Protein AF-A0A8J7UCB7-F1 (afdb_monomer_lite)

Radius of gyration: 16.89 Å; chains: 1; bounding box: 46×32×47 Å

pLDDT: mean 84.68, std 10.53, range [40.62, 96.62]

Sequence (143 aa):
DWAARFRFWKDLEASHKSMWTQEEIDNNRPSFETEVWEHELDDRVPDDPDGTPMSYEELLRHYSLIMRHDPKMLLHISDEVARHGKVLYRSSDLCDHIELFINHSTDYIIINLNRTTFRRAFIRYMLRSASNYRSTWLGRNCR

Foldseek 3Di:
DVVVVVVVLVVVVVVPDALDDPVCVVVVHDPLVVDDDPVQVPFDQDADPVRHGDDQLRLLVVLLVVCLPDQVLLVVLQVLLCNQLVDGDDSVRLNVLSVVLSVVCVVVPQPPDTNSSSSVSSSVVSSVVSVVVVVVVCVVVVD

Secondary structure (DSSP, 8-state):
-HHHHHHHHHHHHHTT--SS-HHHHHTT--GGGT---GGGTT-PPPBPTTSPBPPHHHHHHHHHHHHHT-HHHHHHHHHHHHHHH-----HHHHHHHHHHHHHHHHHS--TT--HHHHHHHHHHHHHHHHHHHHHHHHHHHT-

Structure (mmCIF, N/CA/C/O backbone):
data_AF-A0A8J7UCB7-F1
#
_entry.id   AF-A0A8J7UCB7-F1
#
loop_
_atom_site.group_PDB
_atom_site.id
_atom_site.type_symbol
_atom_site.label_atom_id
_atom_site.label_alt_id
_atom_site.label_comp_id
_atom_site.label_asym_id
_atom_site.label_entity_id
_atom_site.label_seq_id
_atom_site.pdbx_PDB_ins_code
_atom_site.Cartn_x
_atom_site.Cartn_y
_atom_site.Cartn_z
_atom_site.occupancy
_atom_site.B_iso_or_equiv
_atom_site.auth_seq_id
_atom_site.auth_comp_id
_atom_site.auth_asym_id
_atom_site.auth_atom_id
_atom_site.pdbx_PDB_model_num
ATOM 1 N N . ASP A 1 1 ? -7.240 -15.187 8.929 1.00 71.56 1 ASP A N 1
ATOM 2 C CA . ASP A 1 1 ? -8.445 -15.037 9.764 1.00 71.56 1 ASP A CA 1
ATOM 3 C C . ASP A 1 1 ? -8.927 -13.584 9.716 1.00 71.56 1 ASP A C 1
ATOM 5 O O . ASP A 1 1 ? -8.377 -12.722 10.391 1.00 71.56 1 ASP A O 1
ATOM 9 N N . TRP A 1 2 ? -9.883 -13.280 8.832 1.00 83.44 2 TRP A N 1
ATOM 10 C CA . TRP A 1 2 ? -10.462 -11.932 8.708 1.00 83.44 2 TRP A CA 1
ATOM 11 C C . TRP A 1 2 ? -11.356 -11.576 9.901 1.00 83.44 2 TRP A C 1
ATOM 13 O O . TRP A 1 2 ? -11.388 -10.424 10.325 1.00 83.44 2 TRP A O 1
ATOM 23 N N . ALA A 1 3 ? -12.061 -12.562 10.459 1.00 87.12 3 ALA A N 1
ATOM 24 C CA . ALA A 1 3 ? -13.005 -12.350 11.548 1.00 87.12 3 ALA A CA 1
ATOM 25 C C . ALA A 1 3 ? -12.289 -11.907 12.830 1.00 87.12 3 ALA A C 1
ATOM 27 O O . ALA A 1 3 ? -12.720 -10.943 13.463 1.00 87.12 3 ALA A O 1
ATOM 28 N N . ALA A 1 4 ? -11.162 -12.539 13.173 1.00 86.06 4 ALA A N 1
ATOM 29 C CA . ALA A 1 4 ? -10.355 -12.110 14.314 1.00 86.06 4 ALA A CA 1
ATOM 30 C C . ALA A 1 4 ? -9.777 -10.701 14.127 1.00 86.06 4 ALA A C 1
ATOM 32 O O . ALA A 1 4 ? -9.848 -9.893 15.051 1.00 86.06 4 ALA A O 1
ATOM 33 N N . ARG A 1 5 ? -9.267 -10.369 12.931 1.00 85.56 5 ARG A N 1
ATOM 34 C CA . ARG A 1 5 ? -8.747 -9.019 12.629 1.00 85.56 5 ARG A CA 1
ATOM 35 C C . ARG A 1 5 ? -9.833 -7.956 12.739 1.00 85.56 5 ARG A C 1
ATOM 37 O O . ARG A 1 5 ? -9.625 -6.916 13.359 1.00 85.56 5 ARG A O 1
ATOM 44 N N . PHE A 1 6 ? -11.009 -8.242 12.185 1.00 88.00 6 PHE A N 1
ATOM 45 C CA . PHE A 1 6 ? -12.159 -7.356 12.285 1.00 88.00 6 PHE A CA 1
ATOM 46 C C . PHE A 1 6 ? -12.570 -7.136 13.745 1.00 88.00 6 PHE A C 1
ATOM 48 O O . PHE A 1 6 ? -12.767 -5.997 14.161 1.00 88.00 6 PHE A O 1
ATOM 55 N N . ARG A 1 7 ? -12.636 -8.209 14.542 1.00 89.56 7 ARG A N 1
ATOM 56 C CA . ARG A 1 7 ? -12.957 -8.121 15.970 1.00 89.56 7 ARG A CA 1
ATOM 57 C C . ARG A 1 7 ? -11.927 -7.300 16.744 1.00 89.56 7 ARG A C 1
ATOM 59 O O . ARG A 1 7 ? -12.319 -6.371 17.439 1.00 89.56 7 ARG A O 1
ATOM 66 N N . PHE A 1 8 ? -10.636 -7.582 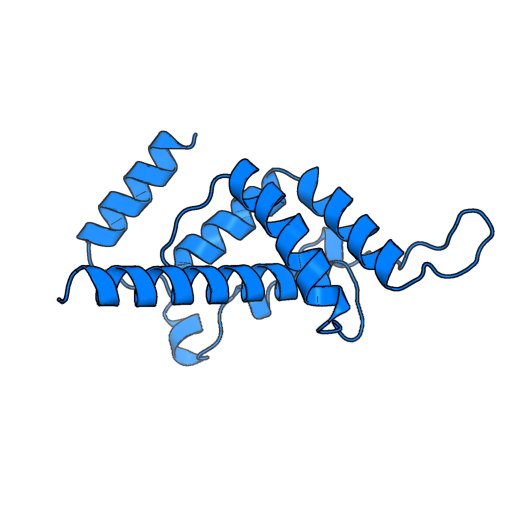16.568 1.00 87.38 8 PHE A N 1
ATOM 67 C CA . PHE A 1 8 ? -9.554 -6.807 17.182 1.00 87.38 8 PHE A CA 1
ATOM 68 C C . PHE A 1 8 ? -9.694 -5.310 16.887 1.00 87.38 8 PHE A C 1
ATOM 70 O O . PHE A 1 8 ? -9.605 -4.483 17.790 1.00 87.38 8 PHE A O 1
ATOM 77 N N . TRP A 1 9 ? -9.962 -4.955 15.630 1.00 85.88 9 TRP A N 1
ATOM 78 C CA . TRP A 1 9 ? -10.131 -3.561 15.235 1.00 85.88 9 TRP A CA 1
ATOM 79 C C . TRP A 1 9 ? -11.368 -2.912 15.868 1.00 85.88 9 TRP A C 1
ATOM 81 O O . TRP A 1 9 ? -11.287 -1.771 16.316 1.00 85.88 9 TRP A O 1
ATOM 91 N N . LYS A 1 10 ? -12.495 -3.633 15.961 1.00 87.06 10 LYS A N 1
ATOM 92 C CA . LYS A 1 10 ? -13.700 -3.151 16.657 1.00 87.06 10 LYS A CA 1
ATOM 93 C C . LYS A 1 10 ? -13.447 -2.908 18.144 1.00 87.06 10 LYS A C 1
ATOM 95 O O . LYS A 1 10 ? -13.877 -1.880 18.663 1.00 87.06 10 LYS A O 1
ATOM 100 N N . ASP A 1 11 ? -12.728 -3.812 18.803 1.00 89.38 11 ASP A N 1
ATOM 101 C CA . ASP A 1 11 ? -12.366 -3.671 20.216 1.00 89.38 11 ASP A CA 1
ATOM 102 C C . ASP A 1 11 ? -11.414 -2.478 20.420 1.00 89.38 11 ASP A C 1
ATOM 104 O O . ASP A 1 11 ? -11.561 -1.690 21.357 1.00 89.38 11 ASP A O 1
ATOM 108 N N . LEU A 1 12 ? -10.465 -2.290 19.502 1.00 83.62 12 LEU A N 1
ATOM 109 C CA . LEU A 1 12 ? -9.532 -1.168 19.517 1.00 83.62 12 LEU A CA 1
ATOM 110 C C . LEU A 1 12 ? -10.228 0.179 19.289 1.00 83.62 12 LEU A C 1
ATOM 112 O O . LEU A 1 12 ? -9.948 1.131 20.017 1.00 83.62 12 LEU A O 1
ATOM 116 N N . GLU A 1 13 ? -11.144 0.259 18.322 1.00 82.06 13 GLU A N 1
ATOM 117 C CA . GLU A 1 13 ? -11.980 1.438 18.076 1.00 82.06 13 GLU A CA 1
ATOM 118 C C . GLU A 1 13 ? -12.770 1.818 19.336 1.00 82.06 13 GLU A C 1
ATOM 120 O O . GLU A 1 13 ? -12.730 2.973 19.759 1.00 82.06 13 GLU A O 1
ATOM 125 N N . ALA A 1 14 ? -13.398 0.834 19.988 1.00 85.44 14 ALA A N 1
ATOM 126 C CA . ALA A 1 14 ? -14.137 1.033 21.233 1.00 85.44 14 ALA A CA 1
ATOM 127 C C . ALA A 1 14 ? -13.248 1.480 22.409 1.00 85.44 14 ALA A C 1
ATOM 129 O O . ALA A 1 14 ? -13.718 2.150 23.324 1.00 85.44 14 ALA A O 1
ATOM 130 N N . SER A 1 15 ? -11.957 1.133 22.399 1.00 86.06 15 SER A N 1
ATOM 131 C CA . SER A 1 15 ? -11.024 1.506 23.469 1.00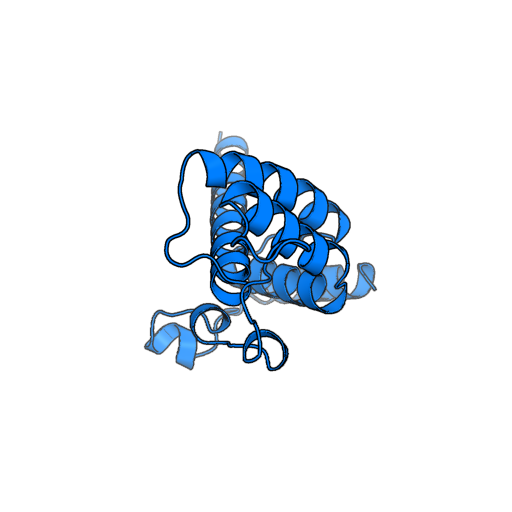 86.06 15 SER A CA 1
ATOM 132 C C . SER A 1 15 ? -10.576 2.973 23.443 1.00 86.06 15 SER A C 1
ATOM 134 O O . SER A 1 15 ? -9.962 3.426 24.409 1.00 86.06 15 SER A O 1
ATOM 136 N N . HIS A 1 16 ? -10.817 3.704 22.346 1.00 79.75 16 HIS A N 1
ATOM 137 C CA . HIS A 1 16 ? -10.332 5.075 22.117 1.00 79.75 16 HIS A CA 1
ATOM 138 C C . HIS A 1 16 ? -8.806 5.269 22.245 1.00 79.75 16 HIS A C 1
ATOM 140 O O . HIS A 1 16 ? -8.324 6.398 22.353 1.00 79.75 16 HIS A O 1
ATOM 146 N N . LYS A 1 17 ? -8.014 4.190 22.210 1.00 80.81 17 LYS A N 1
ATOM 147 C CA . LYS A 1 17 ? -6.551 4.269 22.286 1.00 80.81 17 LYS A CA 1
ATOM 148 C C . LYS A 1 17 ? -5.937 4.715 20.957 1.00 80.81 17 LYS A C 1
ATOM 150 O O . LYS A 1 17 ? -6.416 4.373 19.870 1.00 80.81 17 LYS A O 1
ATOM 155 N N . SER A 1 18 ? -4.828 5.453 21.047 1.00 80.31 18 SER A N 1
ATOM 156 C CA . SER A 1 18 ? -3.990 5.733 19.878 1.00 80.31 18 SER A CA 1
ATOM 157 C C . SER A 1 18 ? -3.435 4.428 19.302 1.00 80.31 18 SER A C 1
ATOM 159 O O . SER A 1 18 ? -3.143 3.487 20.035 1.00 80.31 18 SER A O 1
ATOM 161 N N . MET A 1 19 ? -3.298 4.385 17.975 1.00 83.88 19 MET A N 1
ATOM 162 C CA . MET A 1 19 ? -2.605 3.294 17.274 1.00 83.88 19 MET A CA 1
ATOM 163 C C . MET A 1 19 ? -1.156 3.632 16.936 1.00 83.88 19 MET A C 1
ATOM 165 O O . MET A 1 19 ? -0.448 2.790 16.390 1.00 83.88 19 MET A O 1
ATOM 169 N N . TRP A 1 20 ? -0.746 4.869 17.202 1.00 84.62 20 TRP A N 1
ATOM 170 C CA . TRP A 1 20 ? 0.638 5.278 17.049 1.00 84.62 20 TRP A CA 1
ATOM 171 C C . TRP A 1 20 ? 1.359 4.964 18.346 1.00 84.62 20 TRP A C 1
ATOM 173 O O . TRP A 1 20 ? 0.815 5.199 19.433 1.00 84.62 20 TRP A O 1
ATOM 183 N N . THR A 1 21 ? 2.564 4.425 18.228 1.00 86.50 21 THR A N 1
ATOM 184 C CA . THR A 1 21 ? 3.454 4.310 19.379 1.00 86.50 21 THR A CA 1
ATOM 185 C C . THR A 1 21 ? 3.864 5.709 19.841 1.00 86.50 21 THR A C 1
ATOM 187 O O . THR A 1 21 ? 3.751 6.684 19.094 1.00 86.50 21 THR A O 1
ATOM 190 N N . GLN A 1 22 ? 4.350 5.824 21.079 1.00 87.19 22 GLN A N 1
ATOM 191 C CA . GLN A 1 22 ? 4.843 7.109 21.574 1.00 87.19 22 GLN A CA 1
ATOM 192 C C . GLN A 1 22 ? 5.989 7.641 20.699 1.00 87.19 22 GLN A C 1
ATOM 194 O O . GLN A 1 22 ? 6.005 8.815 20.361 1.00 87.19 22 GLN A O 1
ATOM 199 N N . GLU A 1 23 ? 6.874 6.759 20.234 1.00 89.75 23 GLU A N 1
ATOM 200 C CA . GLU A 1 23 ? 7.979 7.109 19.338 1.00 89.75 23 GLU A CA 1
ATOM 201 C C . GLU A 1 23 ? 7.505 7.678 17.988 1.00 89.75 23 GLU A C 1
ATOM 203 O O . GLU A 1 23 ? 8.081 8.641 17.483 1.00 89.75 23 GLU A O 1
ATOM 208 N N . GLU A 1 24 ? 6.445 7.124 17.393 1.00 89.50 24 GLU A N 1
ATOM 209 C CA . GLU A 1 24 ? 5.880 7.645 16.139 1.00 89.50 24 GLU A CA 1
ATOM 210 C C . GLU A 1 24 ? 5.214 9.011 16.325 1.00 89.50 24 GLU A C 1
ATOM 212 O O . GLU A 1 24 ? 5.260 9.848 15.419 1.00 89.50 24 GLU A O 1
ATOM 217 N N . ILE A 1 25 ? 4.603 9.237 17.494 1.00 87.75 25 ILE A N 1
ATOM 218 C CA . ILE A 1 25 ? 4.033 10.533 17.881 1.00 87.75 25 ILE A CA 1
ATOM 219 C C . ILE A 1 25 ? 5.153 11.560 18.039 1.00 87.75 25 ILE A C 1
ATOM 221 O O . ILE A 1 25 ? 5.084 12.626 17.428 1.00 87.75 25 ILE A O 1
ATOM 225 N N . ASP A 1 26 ? 6.192 11.225 18.803 1.00 92.12 26 ASP A N 1
ATOM 226 C CA . ASP A 1 26 ? 7.300 12.131 19.112 1.00 92.12 26 ASP A CA 1
ATOM 227 C C . ASP A 1 26 ? 8.064 12.542 17.844 1.00 92.12 26 ASP A C 1
ATOM 229 O O . ASP A 1 26 ? 8.447 13.701 17.688 1.00 92.12 26 ASP A O 1
ATOM 233 N N . ASN A 1 27 ? 8.228 11.614 16.897 1.00 88.31 27 ASN A N 1
ATOM 234 C CA . ASN A 1 27 ? 8.900 11.872 15.623 1.00 88.31 27 ASN A CA 1
ATOM 235 C C . ASN A 1 27 ? 7.966 12.398 14.520 1.00 88.31 27 ASN A C 1
ATOM 237 O O . ASN A 1 27 ? 8.436 12.700 13.420 1.00 88.31 27 ASN A O 1
ATOM 241 N N . ASN A 1 28 ? 6.655 12.473 14.780 1.00 87.88 28 ASN A N 1
ATOM 242 C CA . ASN A 1 28 ? 5.613 12.760 13.789 1.00 87.88 28 ASN A CA 1
ATOM 243 C C . ASN A 1 28 ? 5.803 11.961 12.483 1.00 87.88 28 ASN A C 1
ATOM 245 O O . ASN A 1 28 ? 5.653 12.484 11.373 1.00 87.88 28 ASN A O 1
ATOM 249 N N . ARG A 1 29 ? 6.210 10.695 12.618 1.00 86.50 29 ARG A N 1
ATOM 250 C CA . ARG A 1 29 ? 6.605 9.854 11.490 1.00 86.50 29 ARG A CA 1
ATOM 251 C C . ARG A 1 29 ? 6.190 8.401 11.718 1.00 86.50 29 ARG A C 1
ATOM 253 O O . ARG A 1 29 ? 6.702 7.765 12.636 1.00 86.50 29 ARG A O 1
ATOM 260 N N . PRO A 1 30 ? 5.302 7.863 10.868 1.00 86.00 30 PRO A N 1
ATOM 261 C CA . PRO A 1 30 ? 4.950 6.450 10.867 1.00 86.00 30 PRO A CA 1
ATOM 262 C C . PRO A 1 30 ? 6.142 5.508 10.685 1.00 86.00 30 PRO A C 1
ATOM 264 O O . PRO A 1 30 ? 7.004 5.755 9.837 1.00 86.00 30 PRO A O 1
ATOM 267 N N . SER A 1 31 ? 6.133 4.376 11.387 1.00 83.69 31 SER A N 1
ATOM 268 C CA . SER A 1 31 ? 7.167 3.341 11.276 1.00 83.69 31 SER A CA 1
ATOM 269 C C . SER A 1 31 ? 7.307 2.772 9.859 1.00 83.69 31 SER A C 1
ATOM 271 O O . SER A 1 31 ? 8.427 2.528 9.418 1.00 83.69 31 SER A O 1
ATOM 273 N N . PHE A 1 32 ? 6.222 2.638 9.081 1.00 86.25 32 PHE A N 1
ATOM 274 C CA . PHE A 1 32 ? 6.319 2.115 7.708 1.00 86.25 32 PHE A CA 1
ATOM 275 C C . PHE A 1 32 ? 7.223 2.967 6.798 1.00 86.25 32 PHE A C 1
ATOM 277 O O . PHE A 1 32 ? 7.740 2.474 5.790 1.00 86.25 32 PHE A O 1
ATOM 284 N N . GLU A 1 33 ? 7.405 4.256 7.116 1.00 85.06 33 GLU A N 1
ATOM 285 C CA . GLU A 1 33 ? 8.267 5.150 6.342 1.00 85.06 33 GLU A CA 1
ATOM 286 C C . GLU A 1 33 ? 9.757 4.938 6.606 1.00 85.06 33 GLU A C 1
ATOM 288 O O . GLU A 1 33 ? 10.586 5.381 5.804 1.00 85.06 33 GLU A O 1
ATOM 293 N N . THR A 1 34 ? 10.105 4.314 7.728 1.00 81.50 34 THR A N 1
ATOM 294 C CA . THR A 1 34 ? 11.484 3.997 8.108 1.00 81.50 34 THR A CA 1
ATOM 295 C C . THR A 1 34 ? 11.789 2.515 7.928 1.00 81.50 34 THR A C 1
ATOM 297 O O . THR A 1 34 ? 12.933 2.166 7.656 1.00 81.50 34 THR A O 1
ATOM 300 N N . GLU A 1 35 ? 10.770 1.658 7.972 1.00 82.81 35 GLU A N 1
ATOM 301 C CA . GLU A 1 35 ? 10.888 0.215 7.802 1.00 82.81 35 GLU A CA 1
ATOM 302 C C . GLU A 1 35 ? 11.377 -0.158 6.389 1.00 82.81 35 GLU A C 1
ATOM 304 O O . GLU A 1 35 ? 10.828 0.302 5.374 1.00 82.81 35 GLU A O 1
ATOM 309 N N . VAL A 1 36 ? 12.415 -0.993 6.332 1.00 78.50 36 VAL A N 1
ATOM 310 C CA . VAL A 1 36 ? 12.942 -1.647 5.125 1.00 78.50 36 VAL A CA 1
ATOM 311 C C . VAL A 1 36 ? 12.929 -3.144 5.400 1.00 78.50 36 VAL A C 1
ATOM 313 O O . VAL A 1 36 ? 13.469 -3.577 6.417 1.00 78.50 36 VAL A O 1
ATOM 316 N N . TRP A 1 37 ? 12.277 -3.929 4.545 1.00 80.75 37 TRP A N 1
ATOM 317 C CA . TRP A 1 37 ? 12.167 -5.372 4.766 1.00 80.75 37 TRP A CA 1
ATOM 318 C C . TRP A 1 37 ? 13.382 -6.105 4.201 1.00 80.75 37 TRP A C 1
ATOM 320 O O . TRP A 1 37 ? 13.955 -5.675 3.206 1.00 80.75 37 TRP A O 1
ATOM 330 N N . GLU A 1 38 ? 13.771 -7.230 4.810 1.00 72.62 38 GLU A N 1
ATOM 331 C CA . GLU A 1 38 ? 15.000 -7.957 4.441 1.00 72.62 38 GLU A CA 1
ATOM 332 C C . GLU A 1 38 ? 15.074 -8.282 2.941 1.00 72.62 38 GLU A C 1
ATOM 334 O O . GLU A 1 38 ? 16.104 -8.087 2.309 1.00 72.62 38 GLU A O 1
ATOM 339 N N . HIS A 1 39 ? 13.957 -8.686 2.335 1.00 70.62 39 HIS A N 1
ATOM 340 C CA . HIS A 1 39 ? 13.885 -9.003 0.906 1.00 70.62 39 HIS A CA 1
ATOM 341 C C . HIS A 1 39 ? 13.850 -7.773 -0.021 1.00 70.62 39 HIS A C 1
ATOM 343 O O . HIS A 1 39 ? 13.816 -7.930 -1.240 1.00 70.62 39 HIS A O 1
ATOM 349 N N . GLU A 1 40 ? 13.772 -6.560 0.531 1.00 73.31 40 GLU A N 1
ATOM 350 C CA . GLU A 1 40 ? 13.886 -5.301 -0.213 1.00 73.31 40 GLU A CA 1
ATOM 351 C C . GLU A 1 40 ? 15.338 -4.797 -0.267 1.00 73.31 40 GLU A C 1
ATOM 353 O O . GLU A 1 40 ? 15.645 -3.927 -1.079 1.00 73.31 40 GLU A O 1
ATOM 358 N N . LEU A 1 41 ? 16.233 -5.334 0.575 1.00 65.62 41 LEU A N 1
ATOM 359 C CA . LEU A 1 41 ? 17.646 -4.937 0.631 1.00 65.62 41 LEU A CA 1
ATOM 360 C C . LEU A 1 41 ? 18.452 -5.443 -0.573 1.00 65.62 41 LEU A C 1
ATOM 362 O O . LEU A 1 41 ? 19.399 -4.783 -0.991 1.00 65.62 41 LEU A O 1
ATOM 366 N N . ASP A 1 42 ? 18.037 -6.571 -1.150 1.00 67.06 42 ASP A N 1
ATOM 367 C CA . ASP A 1 42 ? 18.677 -7.204 -2.309 1.00 67.06 42 ASP A CA 1
ATOM 368 C C . ASP A 1 42 ? 17.949 -6.903 -3.634 1.00 67.06 42 ASP A C 1
ATOM 370 O O . ASP A 1 42 ? 18.150 -7.600 -4.632 1.00 67.06 42 ASP A O 1
ATOM 374 N N . ASP A 1 43 ? 17.091 -5.876 -3.661 1.00 69.69 43 ASP A N 1
ATOM 375 C CA . ASP A 1 43 ? 16.292 -5.515 -4.835 1.00 69.69 43 ASP A CA 1
ATOM 376 C C . ASP A 1 43 ? 17.174 -4.930 -5.951 1.00 69.69 43 ASP A C 1
ATOM 378 O O . ASP A 1 43 ? 17.378 -3.719 -6.067 1.00 69.69 43 ASP A O 1
ATOM 382 N N . ARG A 1 44 ? 17.736 -5.813 -6.779 1.00 69.00 44 ARG A N 1
ATOM 383 C CA . ARG A 1 44 ? 18.330 -5.432 -8.060 1.00 69.00 44 ARG A CA 1
ATOM 384 C C . ARG A 1 44 ? 17.202 -5.123 -9.032 1.00 69.00 44 ARG A C 1
ATOM 386 O O . ARG A 1 44 ? 16.334 -5.968 -9.237 1.00 69.00 44 ARG A O 1
ATOM 393 N N . VAL A 1 45 ? 17.251 -3.935 -9.637 1.00 69.75 45 VAL A N 1
ATOM 394 C CA . VAL A 1 45 ? 16.372 -3.570 -10.756 1.00 69.75 45 VAL A CA 1
ATOM 395 C C . VAL A 1 45 ? 16.504 -4.677 -11.802 1.00 69.75 45 VAL A C 1
ATOM 397 O O . VAL A 1 45 ? 17.625 -4.914 -12.257 1.00 69.75 45 VAL A O 1
ATOM 400 N N . PRO A 1 46 ? 15.432 -5.418 -12.116 1.00 67.94 46 PRO A N 1
ATOM 401 C CA . PRO A 1 46 ? 15.559 -6.507 -13.060 1.00 67.94 46 PRO A CA 1
ATOM 402 C C . PRO A 1 46 ? 15.726 -5.919 -14.467 1.00 67.94 46 PRO A C 1
ATOM 404 O O . PRO A 1 46 ? 14.994 -5.007 -14.853 1.00 67.94 46 PRO A O 1
ATOM 407 N N . ASP A 1 47 ? 16.708 -6.424 -15.209 1.00 73.75 47 ASP A N 1
ATOM 408 C CA . ASP A 1 47 ? 16.830 -6.162 -16.642 1.00 73.75 47 ASP A CA 1
ATOM 409 C C . ASP A 1 47 ? 15.870 -7.085 -17.407 1.00 73.75 47 ASP A C 1
ATOM 411 O O . ASP A 1 47 ? 15.518 -8.176 -16.935 1.00 73.75 47 ASP A O 1
ATOM 415 N N . ASP A 1 48 ? 15.462 -6.661 -18.598 1.00 71.50 48 ASP A N 1
ATOM 416 C CA . ASP A 1 48 ? 14.790 -7.528 -19.556 1.00 71.50 48 ASP A CA 1
ATOM 417 C C . ASP A 1 48 ? 15.690 -8.710 -19.960 1.00 71.50 48 ASP A C 1
ATOM 419 O O . ASP A 1 48 ? 16.917 -8.657 -19.812 1.00 71.50 48 ASP A O 1
ATOM 423 N N . PRO A 1 49 ? 15.116 -9.809 -20.490 1.00 73.06 49 PRO A N 1
ATOM 424 C CA . PRO A 1 49 ? 15.885 -10.988 -20.894 1.00 73.06 49 PRO A CA 1
ATOM 425 C C . PRO A 1 49 ? 17.011 -10.713 -21.907 1.00 73.06 49 PRO A C 1
ATOM 427 O O . PRO A 1 49 ? 17.921 -11.531 -22.042 1.00 73.06 49 PRO A O 1
ATOM 430 N N . ASP A 1 50 ? 16.945 -9.597 -22.632 1.00 79.25 50 ASP A N 1
ATOM 431 C CA . ASP A 1 50 ? 17.944 -9.128 -23.598 1.00 79.25 50 ASP A CA 1
ATOM 432 C C . ASP A 1 50 ? 18.981 -8.151 -23.001 1.00 79.25 50 ASP A C 1
ATOM 434 O O . ASP A 1 50 ? 19.900 -7.723 -23.703 1.00 79.25 50 ASP A O 1
ATOM 438 N N . GLY A 1 51 ? 18.886 -7.853 -21.702 1.00 77.19 51 GLY A N 1
ATOM 439 C CA . GLY A 1 51 ? 19.822 -7.013 -20.958 1.00 77.19 51 GLY A CA 1
ATOM 440 C C . GLY A 1 51 ? 19.525 -5.515 -21.018 1.00 77.19 51 GLY A C 1
ATOM 441 O O . GLY A 1 51 ? 20.374 -4.729 -20.589 1.00 77.19 51 GLY A O 1
ATOM 442 N N . THR A 1 52 ? 18.371 -5.091 -21.547 1.00 83.94 52 THR A N 1
ATOM 443 C CA . THR A 1 52 ? 17.951 -3.687 -21.439 1.00 83.94 52 THR A CA 1
ATOM 444 C C . THR A 1 52 ? 17.249 -3.404 -20.109 1.00 83.94 52 THR A C 1
ATOM 446 O O . THR A 1 52 ? 16.531 -4.267 -19.613 1.00 83.94 52 THR A O 1
ATOM 449 N N . PRO A 1 53 ? 17.397 -2.202 -19.521 1.00 83.56 53 PRO A N 1
ATOM 450 C CA . PRO A 1 53 ? 16.627 -1.838 -18.337 1.00 83.56 53 PRO A CA 1
ATOM 451 C C . PRO A 1 53 ? 15.132 -1.746 -18.660 1.00 83.56 53 PRO A C 1
ATOM 453 O O . PRO A 1 53 ? 14.763 -1.089 -19.636 1.00 83.56 53 PRO A O 1
ATOM 456 N N . MET A 1 54 ? 14.286 -2.314 -17.798 1.00 88.00 54 MET A N 1
ATOM 457 C CA . MET A 1 54 ? 12.831 -2.191 -17.919 1.00 88.00 54 MET A CA 1
ATOM 458 C C . MET A 1 54 ? 12.371 -0.726 -17.936 1.00 88.00 54 MET A C 1
ATOM 460 O O . MET A 1 54 ? 12.895 0.133 -17.214 1.00 88.00 54 MET A O 1
ATOM 464 N N . SER A 1 55 ? 11.320 -0.441 -18.706 1.00 90.56 55 SER A N 1
ATOM 465 C CA . SER A 1 55 ? 10.637 0.853 -18.672 1.00 90.56 55 SER A CA 1
ATOM 466 C C . SER A 1 55 ? 9.940 1.105 -17.328 1.00 90.56 55 SER A C 1
ATOM 468 O O . SER A 1 55 ? 9.701 0.204 -16.523 1.00 90.56 55 SER A O 1
ATOM 470 N N . TYR A 1 56 ? 9.550 2.359 -17.080 1.00 92.00 56 TYR A N 1
ATOM 471 C CA . TYR A 1 56 ? 8.831 2.734 -15.858 1.00 92.00 56 TYR A CA 1
ATOM 472 C C . TYR A 1 56 ? 7.515 1.958 -15.672 1.00 92.00 56 TYR A C 1
ATOM 474 O O . TYR A 1 56 ? 7.211 1.504 -14.569 1.00 92.00 56 TYR A O 1
ATOM 482 N N . GLU A 1 57 ? 6.742 1.780 -16.746 1.00 92.12 57 GLU A N 1
ATOM 483 C CA . GLU A 1 57 ? 5.486 1.025 -16.695 1.00 92.12 57 GLU A CA 1
ATOM 484 C C . GLU A 1 57 ? 5.723 -0.466 -16.432 1.00 92.12 57 GLU A C 1
ATOM 486 O O . GLU A 1 57 ? 4.967 -1.087 -15.679 1.00 92.12 57 GLU A O 1
ATOM 491 N N . GLU A 1 58 ? 6.785 -1.039 -17.003 1.00 91.19 58 GLU A N 1
ATOM 492 C CA . GLU A 1 58 ? 7.191 -2.422 -16.740 1.00 91.19 58 GLU A CA 1
ATOM 493 C C . GLU A 1 58 ? 7.627 -2.600 -15.289 1.00 91.19 58 GLU A C 1
ATOM 495 O O . GLU A 1 58 ? 7.164 -3.535 -14.639 1.00 91.19 58 GLU A O 1
ATOM 500 N N . LEU A 1 59 ? 8.393 -1.660 -14.728 1.00 91.75 59 LEU A N 1
ATOM 501 C CA . LEU A 1 59 ? 8.754 -1.664 -13.309 1.00 91.75 59 LEU A CA 1
ATOM 502 C C . LEU A 1 59 ? 7.523 -1.565 -12.395 1.00 91.75 59 LEU A C 1
ATOM 504 O O . LEU A 1 59 ? 7.416 -2.322 -11.427 1.00 91.75 59 LEU A O 1
ATOM 508 N N . LEU A 1 60 ? 6.559 -0.685 -12.702 1.00 93.62 60 LEU A N 1
ATOM 509 C CA . LEU A 1 60 ? 5.297 -0.604 -11.952 1.00 93.62 60 LEU A CA 1
ATOM 510 C C . LEU A 1 60 ? 4.562 -1.949 -11.965 1.00 93.62 60 LEU A C 1
ATOM 512 O O . LEU A 1 60 ? 4.136 -2.437 -10.914 1.00 93.62 60 LEU A O 1
ATOM 516 N N . ARG A 1 61 ? 4.432 -2.571 -13.143 1.00 91.81 61 ARG A N 1
ATOM 517 C CA . ARG A 1 61 ? 3.770 -3.875 -13.288 1.00 91.81 61 ARG A CA 1
ATOM 518 C C . ARG A 1 61 ? 4.543 -4.973 -12.566 1.00 91.81 61 ARG A C 1
ATOM 520 O O . ARG A 1 61 ? 3.928 -5.758 -11.847 1.00 91.81 61 ARG A O 1
ATOM 527 N N . HIS A 1 62 ? 5.863 -4.995 -12.687 1.00 91.12 62 HIS A N 1
ATOM 528 C CA . HIS A 1 62 ? 6.739 -5.970 -12.050 1.00 91.12 62 HIS A CA 1
ATOM 529 C C . HIS A 1 62 ? 6.574 -5.967 -10.524 1.00 91.12 62 HIS A C 1
ATOM 531 O O . HIS A 1 62 ? 6.213 -6.989 -9.932 1.00 91.12 62 HIS A O 1
ATOM 537 N N . TYR A 1 63 ? 6.735 -4.808 -9.879 1.00 92.06 63 TYR A N 1
ATOM 538 C CA . TYR A 1 63 ? 6.577 -4.703 -8.427 1.00 92.06 63 TYR A CA 1
ATOM 539 C C . TYR A 1 63 ? 5.135 -4.940 -7.972 1.00 92.06 63 TYR A C 1
ATOM 541 O O . TYR A 1 63 ? 4.910 -5.508 -6.900 1.00 92.06 63 TYR A O 1
ATOM 549 N N . SER A 1 64 ? 4.150 -4.592 -8.806 1.00 93.50 64 SER A N 1
ATOM 550 C CA . SER A 1 64 ? 2.753 -4.921 -8.528 1.00 93.50 64 SER A CA 1
ATOM 551 C C . SER A 1 64 ? 2.504 -6.430 -8.482 1.00 93.50 64 SER A C 1
ATOM 553 O O . SER A 1 64 ? 1.801 -6.896 -7.588 1.00 93.50 64 SER A O 1
ATOM 555 N N . LEU A 1 65 ? 3.105 -7.202 -9.396 1.00 92.38 65 LEU A N 1
ATOM 556 C CA . LEU A 1 65 ? 2.967 -8.657 -9.446 1.00 92.38 65 LEU A CA 1
ATOM 557 C C . LEU A 1 65 ? 3.599 -9.306 -8.218 1.00 92.38 65 LEU A C 1
ATOM 559 O O . LEU A 1 65 ? 2.961 -10.143 -7.581 1.00 92.38 65 LEU A O 1
ATOM 563 N N . ILE A 1 66 ? 4.805 -8.871 -7.843 1.00 90.25 66 ILE A N 1
ATOM 564 C CA . ILE A 1 66 ? 5.468 -9.331 -6.617 1.00 90.25 66 ILE A CA 1
ATOM 565 C C . ILE A 1 66 ? 4.558 -9.102 -5.406 1.00 90.25 66 ILE A C 1
ATOM 567 O O . ILE A 1 66 ? 4.307 -10.027 -4.638 1.00 90.25 66 ILE A O 1
ATOM 571 N N . MET A 1 67 ? 4.020 -7.889 -5.258 1.00 91.38 67 MET A N 1
ATOM 572 C CA . MET A 1 67 ? 3.174 -7.537 -4.118 1.00 91.38 67 MET A CA 1
ATOM 573 C C . MET A 1 67 ? 1.846 -8.307 -4.105 1.00 91.38 67 MET A C 1
ATOM 575 O O . MET A 1 67 ? 1.431 -8.782 -3.051 1.00 91.38 67 MET A O 1
ATOM 579 N N . ARG A 1 68 ? 1.190 -8.492 -5.261 1.00 92.44 68 ARG A N 1
ATOM 580 C CA . ARG A 1 68 ? -0.055 -9.282 -5.383 1.00 92.44 68 ARG A CA 1
ATOM 581 C C . ARG A 1 68 ? 0.126 -10.736 -4.959 1.00 92.44 68 ARG A C 1
ATOM 583 O O . ARG A 1 68 ? -0.796 -11.335 -4.407 1.00 92.44 68 ARG A O 1
ATOM 590 N N . HIS A 1 69 ? 1.297 -11.302 -5.232 1.00 90.62 69 HIS A N 1
ATOM 591 C CA . HIS A 1 69 ? 1.618 -12.693 -4.930 1.00 90.62 69 HIS A CA 1
ATOM 592 C C . HIS A 1 69 ? 2.335 -12.885 -3.588 1.00 90.62 69 HIS A C 1
ATOM 594 O O . HIS A 1 69 ? 2.729 -14.009 -3.276 1.00 90.62 69 HIS A O 1
ATOM 600 N N . ASP A 1 70 ? 2.438 -11.839 -2.763 1.00 89.94 70 ASP A N 1
ATOM 601 C CA . ASP A 1 70 ? 2.978 -11.905 -1.405 1.00 89.94 70 ASP A CA 1
ATOM 602 C C . ASP A 1 70 ? 1.873 -11.632 -0.359 1.00 89.94 70 ASP A C 1
ATOM 604 O O . ASP A 1 70 ? 1.638 -10.491 0.056 1.00 89.94 70 ASP A O 1
ATOM 608 N N . PRO A 1 71 ? 1.174 -12.682 0.121 1.00 87.94 71 PRO A N 1
ATOM 609 C CA . PRO A 1 71 ? 0.109 -12.529 1.108 1.00 87.94 71 PRO A CA 1
ATOM 610 C C . PRO A 1 71 ? 0.574 -11.912 2.429 1.00 87.94 71 PRO A C 1
ATOM 612 O O . PRO A 1 71 ? -0.232 -11.276 3.111 1.00 87.94 71 PRO A O 1
ATOM 615 N N . LYS A 1 72 ? 1.846 -12.101 2.813 1.00 88.00 72 LYS A N 1
ATOM 616 C CA . LYS A 1 72 ? 2.391 -11.529 4.051 1.00 88.00 72 LYS A CA 1
ATOM 617 C C . LYS A 1 72 ? 2.574 -10.023 3.895 1.00 88.00 72 LYS A C 1
ATOM 619 O O . LYS A 1 72 ? 2.156 -9.276 4.777 1.00 88.00 72 LYS A O 1
ATOM 624 N N . MET A 1 73 ? 3.102 -9.585 2.752 1.00 88.75 73 MET A N 1
ATOM 625 C CA . MET A 1 73 ? 3.210 -8.167 2.403 1.00 88.75 73 MET A CA 1
ATOM 626 C C . MET A 1 73 ? 1.845 -7.478 2.388 1.00 88.75 73 MET A C 1
ATOM 628 O O . MET A 1 73 ? 1.673 -6.444 3.033 1.00 88.75 73 MET A O 1
ATOM 632 N N . LEU A 1 74 ? 0.853 -8.059 1.703 1.00 91.75 74 LEU A N 1
ATOM 633 C CA . LEU A 1 74 ? -0.498 -7.488 1.647 1.00 91.75 74 LEU A CA 1
ATOM 634 C C . LEU A 1 74 ? -1.150 -7.418 3.032 1.00 91.75 74 LEU A C 1
ATOM 636 O O . LEU A 1 74 ? -1.829 -6.442 3.349 1.00 91.75 74 LEU A O 1
ATOM 640 N N . LEU A 1 75 ? -0.945 -8.437 3.870 1.00 88.69 75 LEU A N 1
ATOM 641 C CA . LEU A 1 75 ? 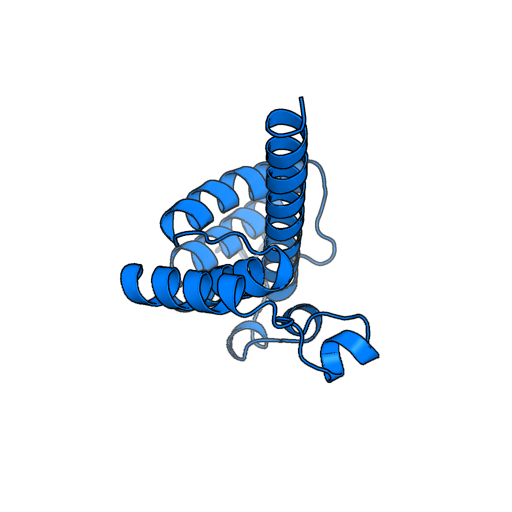-1.449 -8.432 5.239 1.00 88.69 75 LEU A CA 1
ATOM 642 C C . LEU A 1 75 ? -0.839 -7.284 6.053 1.00 88.69 75 LEU A C 1
ATOM 644 O O . LEU A 1 75 ? -1.585 -6.526 6.670 1.00 88.69 75 LEU A O 1
ATOM 648 N N . HIS A 1 76 ? 0.482 -7.114 5.988 1.00 88.06 76 HIS A N 1
ATOM 649 C CA . HIS A 1 76 ? 1.175 -6.031 6.688 1.00 88.06 76 HIS A CA 1
ATOM 650 C C . HIS A 1 76 ? 0.717 -4.654 6.210 1.00 88.06 76 HIS A C 1
ATOM 652 O O . HIS A 1 76 ? 0.384 -3.799 7.022 1.00 88.06 76 HIS A O 1
ATOM 658 N N . ILE A 1 77 ? 0.616 -4.445 4.894 1.00 91.69 77 ILE A N 1
ATOM 659 C CA . ILE A 1 77 ? 0.090 -3.193 4.327 1.00 91.69 77 ILE A CA 1
ATOM 660 C C . ILE A 1 77 ? -1.322 -2.924 4.845 1.00 91.69 77 ILE A C 1
ATOM 662 O O . ILE A 1 77 ? -1.644 -1.797 5.222 1.00 91.69 77 ILE A O 1
ATOM 666 N N . SER A 1 78 ? -2.173 -3.950 4.894 1.00 91.81 78 SER A N 1
ATOM 667 C CA . SER A 1 78 ? -3.514 -3.796 5.444 1.00 91.81 78 SER A CA 1
ATOM 668 C C . SER A 1 78 ? -3.494 -3.390 6.918 1.00 91.81 78 SER A C 1
ATOM 670 O O . SER A 1 78 ? -4.345 -2.589 7.310 1.00 91.81 78 SER A O 1
ATOM 672 N N . ASP A 1 79 ? -2.597 -3.952 7.725 1.00 88.75 79 ASP A N 1
ATOM 673 C CA . ASP A 1 79 ? -2.478 -3.605 9.140 1.00 88.75 79 ASP A CA 1
ATOM 674 C C . ASP A 1 79 ? -1.965 -2.166 9.306 1.00 88.75 79 ASP A C 1
ATOM 676 O O . ASP A 1 79 ? -2.556 -1.405 10.071 1.00 88.75 79 ASP A O 1
ATOM 680 N N . GLU A 1 80 ? -0.986 -1.730 8.508 1.00 90.00 80 GLU A N 1
ATOM 681 C CA . GLU A 1 80 ? -0.499 -0.342 8.489 1.00 90.00 80 GLU A CA 1
ATOM 682 C C . GLU A 1 80 ? -1.596 0.661 8.096 1.00 90.00 80 GLU A C 1
ATOM 684 O O . GLU A 1 80 ? -1.779 1.705 8.733 1.00 90.00 80 GLU A O 1
ATOM 689 N N . VAL A 1 81 ? -2.407 0.336 7.086 1.00 90.81 81 VAL A N 1
ATOM 690 C CA . VAL A 1 81 ? -3.536 1.186 6.680 1.00 90.81 81 VAL A CA 1
ATOM 691 C C . VAL A 1 81 ? -4.621 1.226 7.757 1.00 90.81 81 VAL A C 1
ATOM 693 O O . VAL A 1 81 ? -5.170 2.296 8.038 1.00 90.81 81 VAL A O 1
ATOM 696 N N . ALA A 1 82 ? -4.897 0.107 8.428 1.00 88.00 82 ALA A N 1
ATOM 697 C CA . ALA A 1 82 ? -5.797 0.085 9.578 1.00 88.00 82 ALA A CA 1
ATOM 698 C C . ALA A 1 82 ? -5.240 0.906 10.751 1.00 88.00 82 ALA A C 1
ATOM 700 O O . ALA A 1 82 ? -5.995 1.575 11.459 1.00 88.00 82 ALA A O 1
ATOM 701 N N . ARG A 1 83 ? -3.918 0.914 10.921 1.00 85.75 83 ARG A N 1
ATOM 702 C CA . ARG A 1 83 ? -3.210 1.641 11.973 1.00 85.75 83 ARG A CA 1
ATOM 703 C C . ARG A 1 83 ? -3.278 3.148 11.820 1.00 85.75 83 ARG A C 1
ATOM 705 O O . ARG A 1 83 ? -3.644 3.842 12.774 1.00 85.75 83 ARG A O 1
ATOM 712 N N . HIS A 1 84 ? -3.019 3.651 10.619 1.00 85.94 84 HIS A N 1
ATOM 713 C CA . HIS A 1 84 ? -2.990 5.093 10.366 1.00 85.94 84 HIS A CA 1
ATOM 714 C C . HIS A 1 84 ? -4.295 5.647 9.798 1.00 85.94 84 HIS A C 1
ATOM 716 O O . HIS A 1 84 ? -4.754 6.699 10.233 1.00 85.94 84 HIS A O 1
ATOM 722 N N . GLY A 1 85 ? -4.914 4.952 8.845 1.00 84.00 85 GLY A N 1
ATOM 723 C CA . GLY A 1 85 ? -6.151 5.392 8.198 1.00 84.00 85 GLY A CA 1
ATOM 724 C C . GLY A 1 85 ? -7.420 4.978 8.945 1.00 84.00 85 GLY A C 1
ATOM 725 O O . GLY A 1 85 ? -8.496 5.491 8.636 1.00 84.00 85 GLY A O 1
ATOM 726 N N . LYS A 1 86 ? -7.312 4.036 9.898 1.00 82.25 86 LYS A N 1
ATOM 727 C CA . LYS A 1 86 ? -8.428 3.289 10.519 1.00 82.25 86 LYS A CA 1
ATOM 728 C C . LYS A 1 86 ? -9.543 2.963 9.537 1.00 82.25 86 LYS A C 1
ATOM 730 O O . LYS A 1 86 ? -10.698 3.342 9.722 1.00 82.25 86 LYS A O 1
ATOM 735 N N . VAL A 1 87 ? -9.132 2.273 8.483 1.00 86.12 87 VAL A N 1
ATOM 736 C CA . VAL A 1 87 ? -9.983 1.548 7.547 1.00 86.12 87 VAL A CA 1
ATOM 737 C C . VAL A 1 87 ? -9.360 0.166 7.385 1.00 86.12 87 VAL A C 1
ATOM 739 O O . VAL A 1 87 ? -8.142 0.050 7.267 1.00 86.12 87 VAL A O 1
ATOM 742 N N . LEU A 1 88 ? -10.186 -0.876 7.418 1.00 88.44 88 LEU A N 1
ATOM 743 C CA . LEU A 1 88 ? -9.752 -2.251 7.192 1.00 88.44 88 LEU A CA 1
ATOM 744 C C . LEU A 1 88 ? -9.921 -2.613 5.718 1.00 88.44 88 LEU A C 1
ATOM 746 O O . LEU A 1 88 ? -10.997 -2.405 5.164 1.00 88.44 88 LEU A O 1
ATOM 750 N N . TYR A 1 89 ? -8.897 -3.228 5.134 1.00 89.69 89 TYR A N 1
ATOM 751 C CA . TYR A 1 89 ? -8.936 -3.776 3.780 1.00 89.69 89 TYR A CA 1
ATOM 752 C C . TYR A 1 89 ? 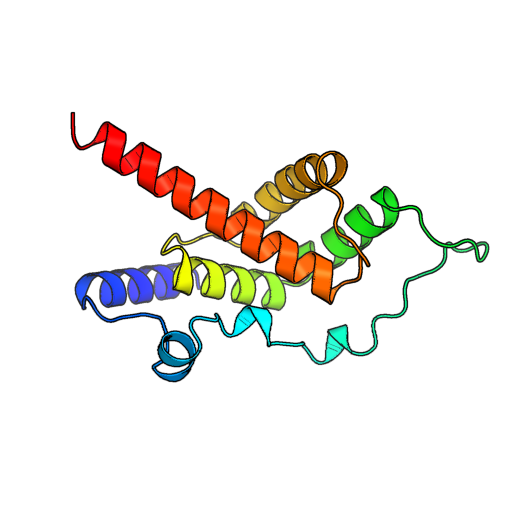-8.664 -5.277 3.811 1.00 89.69 89 TYR A C 1
ATOM 754 O O . TYR A 1 89 ? -7.815 -5.761 4.562 1.00 89.69 89 TYR A O 1
ATOM 762 N N . ARG A 1 90 ? -9.370 -6.049 2.990 1.00 87.50 90 ARG A N 1
ATOM 763 C CA . ARG A 1 90 ? -8.974 -7.430 2.695 1.00 87.50 90 ARG A CA 1
ATOM 764 C C . ARG A 1 90 ? -7.820 -7.416 1.702 1.00 87.50 90 ARG A C 1
ATOM 766 O O . ARG A 1 90 ? -7.651 -6.465 0.948 1.00 87.50 90 ARG A O 1
ATOM 773 N N . SER A 1 91 ? -7.063 -8.508 1.642 1.00 86.06 91 SER A N 1
ATOM 774 C CA . SER A 1 91 ? -6.020 -8.666 0.623 1.00 86.06 91 SER A CA 1
ATOM 775 C C . SER A 1 91 ? -6.583 -8.573 -0.801 1.00 86.06 91 SER A C 1
ATOM 777 O O . SER A 1 91 ? -5.917 -8.016 -1.660 1.00 86.06 91 SER A O 1
ATOM 779 N N . SER A 1 92 ? -7.816 -9.048 -1.039 1.00 87.12 92 SER A N 1
ATOM 780 C CA . SER A 1 92 ? -8.521 -8.862 -2.318 1.00 87.12 92 SER A CA 1
ATOM 781 C C . SER A 1 92 ? -8.744 -7.386 -2.640 1.00 87.12 92 SER A C 1
ATOM 783 O O . SER A 1 92 ? -8.419 -6.949 -3.734 1.00 87.12 92 SER A O 1
ATOM 785 N N . ASP A 1 93 ? -9.214 -6.612 -1.659 1.00 91.00 93 ASP A N 1
ATOM 786 C CA . ASP A 1 93 ? -9.477 -5.182 -1.830 1.00 91.00 93 ASP A CA 1
ATOM 787 C C . ASP A 1 93 ? -8.164 -4.437 -2.122 1.00 91.00 93 ASP A C 1
ATOM 789 O O . ASP A 1 93 ? -8.116 -3.535 -2.955 1.00 91.00 93 ASP A O 1
ATOM 793 N N . LEU A 1 94 ? -7.066 -4.841 -1.470 1.00 93.06 94 LEU A N 1
ATOM 794 C CA . LEU A 1 94 ? -5.739 -4.306 -1.766 1.00 93.06 94 LEU A CA 1
ATOM 795 C C . LEU A 1 94 ? -5.295 -4.624 -3.197 1.00 93.06 94 LEU A C 1
ATOM 797 O O . LEU A 1 94 ? -4.736 -3.742 -3.839 1.00 93.06 94 LEU A O 1
ATOM 801 N N . CYS A 1 95 ? -5.554 -5.829 -3.715 1.00 92.50 95 CYS A N 1
ATOM 802 C CA . CYS A 1 95 ? -5.246 -6.167 -5.107 1.00 92.50 95 CYS A CA 1
ATOM 803 C C . CYS A 1 95 ? -5.977 -5.255 -6.101 1.00 92.50 95 CYS A C 1
ATOM 805 O O . CYS A 1 95 ? -5.347 -4.775 -7.043 1.00 92.50 95 CYS A O 1
ATOM 807 N N . ASP A 1 96 ? -7.254 -4.957 -5.860 1.00 92.62 96 ASP A N 1
ATOM 808 C CA . ASP A 1 96 ? -8.026 -4.033 -6.700 1.00 92.62 96 ASP A CA 1
ATOM 809 C C . ASP A 1 96 ? -7.446 -2.609 -6.627 1.00 92.62 96 ASP A C 1
ATOM 811 O O . ASP A 1 96 ? -7.258 -1.928 -7.638 1.00 92.62 96 ASP A O 1
ATOM 815 N N . HIS A 1 97 ? -7.068 -2.161 -5.426 1.00 94.62 97 HIS A N 1
ATOM 816 C CA . HIS A 1 97 ? -6.435 -0.857 -5.240 1.00 94.62 97 HIS A CA 1
ATOM 817 C C . HIS A 1 97 ? -5.052 -0.738 -5.892 1.00 94.62 97 HIS A C 1
ATOM 819 O O . HIS A 1 97 ? -4.660 0.373 -6.251 1.00 94.62 97 HIS A O 1
ATOM 825 N N . ILE A 1 98 ? -4.316 -1.838 -6.073 1.00 95.44 98 ILE A N 1
ATOM 826 C CA . ILE A 1 98 ? -3.041 -1.828 -6.805 1.00 95.44 98 ILE A CA 1
ATOM 827 C C . ILE A 1 98 ? -3.257 -1.384 -8.256 1.00 95.44 98 ILE A C 1
ATOM 829 O O . ILE A 1 98 ? -2.435 -0.644 -8.785 1.00 95.44 98 ILE A O 1
ATOM 833 N N . GLU A 1 99 ? -4.357 -1.778 -8.901 1.00 91.88 99 GLU A N 1
ATOM 834 C CA . GLU A 1 99 ? -4.662 -1.357 -10.281 1.00 91.88 99 GLU A CA 1
ATOM 835 C C . GLU A 1 99 ? -4.923 0.139 -10.368 1.00 91.88 99 GLU A C 1
ATOM 837 O O . GLU A 1 99 ? -4.352 0.832 -11.210 1.00 91.88 99 GLU A O 1
ATOM 842 N N . LEU A 1 100 ? -5.730 0.653 -9.440 1.00 94.31 100 LEU A N 1
ATOM 843 C CA . LEU A 1 100 ? -6.001 2.083 -9.341 1.00 94.31 100 LEU A CA 1
ATOM 844 C C . LEU A 1 100 ? -4.7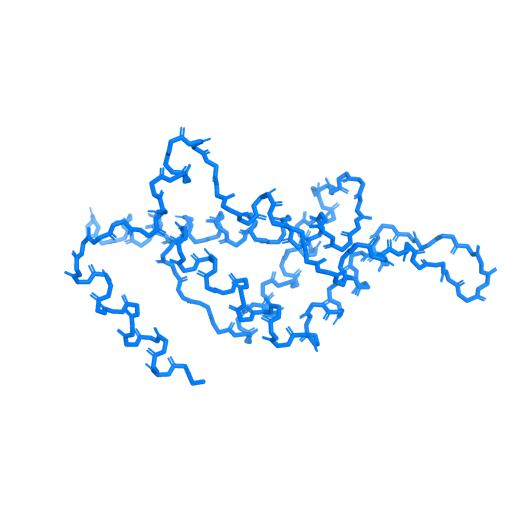30 2.881 -9.038 1.00 94.31 100 LEU A C 1
ATOM 846 O O . LEU A 1 100 ? -4.548 3.977 -9.563 1.00 94.31 100 LEU A O 1
ATOM 850 N N . PHE A 1 101 ? -3.845 2.326 -8.213 1.00 96.62 101 PHE A N 1
ATOM 851 C CA . PHE A 1 101 ? -2.558 2.927 -7.908 1.00 96.62 101 PHE A CA 1
ATOM 852 C C . PHE A 1 101 ? -1.632 2.970 -9.126 1.00 96.62 101 PHE A C 1
ATOM 854 O O . PHE A 1 101 ? -1.038 4.012 -9.367 1.00 96.62 101 PHE A O 1
ATOM 861 N N . ILE A 1 102 ? -1.542 1.899 -9.922 1.00 95.00 102 ILE A N 1
ATOM 862 C CA . ILE A 1 102 ? -0.734 1.892 -11.154 1.00 95.00 102 ILE A CA 1
ATOM 863 C C . ILE A 1 102 ? -1.209 2.994 -12.104 1.00 95.00 102 ILE A C 1
ATOM 865 O O . ILE A 1 102 ? -0.395 3.804 -12.537 1.00 95.00 102 ILE A O 1
ATOM 869 N N . ASN A 1 103 ? -2.520 3.079 -12.352 1.00 92.50 103 ASN A N 1
ATOM 870 C CA . ASN A 1 103 ? -3.102 4.132 -13.192 1.00 92.50 103 ASN A CA 1
ATOM 871 C C . ASN A 1 103 ? -2.871 5.536 -12.610 1.00 92.50 103 ASN A C 1
ATOM 873 O O . ASN A 1 103 ? -2.734 6.506 -13.339 1.00 92.50 103 ASN A O 1
ATOM 877 N N . HIS A 1 104 ? -2.830 5.673 -11.286 1.00 92.50 104 HIS A N 1
ATOM 878 C CA . HIS A 1 104 ? -2.475 6.942 -10.659 1.00 92.50 104 HIS A CA 1
ATOM 879 C C . HIS A 1 104 ? -0.985 7.270 -10.837 1.00 92.50 104 HIS A C 1
ATOM 881 O O . HIS A 1 104 ? -0.621 8.421 -11.061 1.00 92.50 104 HIS A O 1
ATOM 887 N N . SER A 1 105 ? -0.110 6.271 -10.746 1.00 94.44 105 SER A N 1
ATOM 888 C CA . SER A 1 105 ? 1.340 6.438 -10.847 1.00 94.44 105 SER A CA 1
ATOM 889 C C . SER A 1 105 ? 1.846 6.655 -12.271 1.00 94.44 105 SER A C 1
ATOM 891 O O . SER A 1 105 ? 2.965 7.134 -12.426 1.00 94.44 105 SER A O 1
ATOM 893 N N . THR A 1 106 ? 1.036 6.395 -13.300 1.00 89.88 106 THR A N 1
ATOM 894 C CA . THR A 1 106 ? 1.334 6.862 -14.664 1.00 89.88 106 THR A CA 1
ATOM 895 C C . THR A 1 106 ? 1.206 8.382 -14.789 1.00 89.88 106 THR A C 1
ATOM 897 O O . THR A 1 106 ? 1.986 8.995 -15.511 1.00 89.88 106 THR A O 1
ATOM 900 N N . ASP A 1 107 ? 0.293 9.003 -14.034 1.00 89.44 107 ASP A N 1
ATOM 901 C CA . ASP A 1 107 ? 0.121 10.464 -14.007 1.00 89.44 107 ASP A CA 1
ATOM 902 C C . ASP A 1 107 ? 1.036 11.145 -12.970 1.00 89.44 107 ASP A C 1
ATOM 904 O O . ASP A 1 107 ? 1.435 12.300 -13.132 1.00 89.44 107 ASP A O 1
ATOM 908 N N . TYR A 1 108 ? 1.386 10.432 -11.893 1.00 90.25 108 TYR A N 1
ATOM 909 C CA . TYR A 1 108 ? 2.188 10.935 -10.775 1.00 90.25 108 TYR A CA 1
ATOM 910 C C . TYR A 1 108 ? 3.387 10.022 -10.493 1.00 90.25 108 TYR A C 1
ATOM 912 O O . TYR A 1 108 ? 3.323 9.102 -9.672 1.00 90.25 108 TYR A O 1
ATOM 920 N N . ILE A 1 109 ? 4.498 10.321 -11.169 1.00 91.38 109 ILE A N 1
ATOM 921 C CA . ILE A 1 109 ? 5.706 9.488 -11.193 1.00 91.38 109 ILE A CA 1
ATOM 922 C C . ILE A 1 109 ? 6.326 9.322 -9.799 1.00 91.38 109 ILE A C 1
ATOM 924 O O . ILE A 1 109 ? 6.570 10.281 -9.061 1.00 91.38 109 ILE A O 1
ATOM 928 N N . ILE A 1 110 ? 6.674 8.075 -9.484 1.00 92.50 110 ILE A N 1
ATOM 929 C CA . ILE A 1 110 ? 7.487 7.701 -8.324 1.00 92.50 110 ILE A CA 1
ATOM 930 C C . ILE A 1 110 ? 8.964 7.803 -8.713 1.00 92.50 110 ILE A C 1
ATOM 932 O O . ILE A 1 110 ? 9.454 7.038 -9.541 1.00 92.50 110 ILE A O 1
ATOM 936 N N . ILE A 1 111 ? 9.682 8.741 -8.100 1.00 88.56 111 ILE A N 1
ATOM 937 C CA . ILE A 1 111 ? 11.116 8.940 -8.339 1.00 88.56 111 ILE A CA 1
ATOM 938 C C . ILE A 1 111 ? 11.907 7.779 -7.723 1.00 88.56 111 ILE A C 1
ATOM 940 O O . ILE A 1 111 ? 11.628 7.377 -6.593 1.00 88.56 111 ILE A O 1
ATOM 944 N N . ASN A 1 112 ? 12.925 7.289 -8.441 1.00 86.38 112 ASN A N 1
ATOM 945 C CA . ASN A 1 112 ? 13.773 6.164 -8.026 1.00 86.38 112 ASN A CA 1
ATOM 946 C C . ASN A 1 112 ? 12.936 4.922 -7.681 1.00 86.38 112 ASN A C 1
ATOM 948 O O . ASN A 1 112 ? 13.003 4.391 -6.568 1.00 86.38 112 ASN A O 1
ATOM 952 N N . LEU A 1 113 ? 12.086 4.516 -8.628 1.00 89.50 113 LEU A N 1
ATOM 953 C CA . LEU A 1 113 ? 11.202 3.371 -8.472 1.00 89.50 113 LEU A CA 1
ATOM 954 C C . LEU A 1 113 ? 12.014 2.087 -8.252 1.00 89.50 113 LEU A C 1
ATOM 956 O O . LEU A 1 113 ? 12.740 1.637 -9.130 1.00 89.50 113 LEU A O 1
ATOM 960 N N . ASN A 1 114 ? 11.851 1.514 -7.067 1.00 88.38 114 ASN A N 1
ATOM 961 C CA . ASN A 1 114 ? 12.293 0.187 -6.669 1.00 88.38 114 ASN A CA 1
ATOM 962 C C . ASN A 1 114 ? 11.200 -0.436 -5.787 1.00 88.38 114 ASN A C 1
ATOM 964 O O . ASN A 1 114 ? 10.198 0.220 -5.476 1.00 88.38 114 ASN A O 1
ATOM 968 N N . ARG A 1 115 ? 11.379 -1.676 -5.335 1.00 88.69 115 ARG A N 1
ATOM 969 C CA . ARG A 1 115 ? 10.385 -2.385 -4.519 1.00 88.69 115 ARG A CA 1
ATOM 970 C C . ARG A 1 115 ? 10.003 -1.613 -3.254 1.00 88.69 115 ARG A C 1
ATOM 972 O O . ARG A 1 115 ? 8.816 -1.475 -2.953 1.00 88.69 115 ARG A O 1
ATOM 979 N N . THR A 1 116 ? 10.992 -1.040 -2.563 1.00 88.69 116 THR A N 1
ATOM 980 C CA . THR A 1 116 ? 10.778 -0.259 -1.332 1.00 88.69 116 THR A CA 1
ATOM 981 C C . THR A 1 116 ? 9.966 1.007 -1.608 1.00 88.69 116 THR A C 1
ATOM 983 O O . THR A 1 116 ? 9.004 1.313 -0.895 1.00 88.69 116 THR A O 1
ATOM 986 N N . THR A 1 117 ? 10.347 1.783 -2.627 1.00 90.75 117 THR A N 1
ATOM 987 C CA . THR A 1 117 ? 9.671 3.047 -2.951 1.00 90.75 117 THR A CA 1
ATOM 988 C C . THR A 1 117 ? 8.279 2.801 -3.524 1.00 90.75 117 THR A C 1
ATOM 990 O O . THR A 1 117 ? 7.359 3.536 -3.164 1.00 90.75 117 THR A O 1
ATOM 993 N N . PHE A 1 118 ? 8.085 1.726 -4.297 1.00 92.81 118 PHE A N 1
ATOM 994 C CA . PHE A 1 118 ? 6.775 1.263 -4.759 1.00 92.81 118 PHE A CA 1
ATOM 995 C C . PHE A 1 118 ? 5.847 0.938 -3.584 1.00 92.81 118 PHE A C 1
ATOM 997 O O . PHE A 1 118 ? 4.766 1.520 -3.477 1.00 92.81 118 PHE A O 1
ATOM 1004 N N . ARG A 1 119 ? 6.283 0.078 -2.650 1.00 92.56 119 ARG A N 1
ATOM 1005 C CA . ARG A 1 119 ? 5.498 -0.289 -1.458 1.00 92.56 119 ARG A CA 1
ATOM 1006 C C . ARG A 1 119 ? 5.113 0.942 -0.642 1.00 92.56 119 ARG A C 1
ATOM 1008 O O . ARG A 1 119 ? 3.946 1.117 -0.290 1.00 92.56 119 ARG A O 1
ATOM 1015 N N . ARG A 1 120 ? 6.076 1.819 -0.343 1.00 92.44 120 ARG A N 1
ATOM 1016 C CA . ARG A 1 120 ? 5.826 3.045 0.437 1.00 92.44 120 ARG A CA 1
ATOM 1017 C C . ARG A 1 120 ? 4.851 3.984 -0.269 1.00 92.44 120 ARG A C 1
ATOM 1019 O O . ARG A 1 120 ? 3.972 4.553 0.380 1.00 92.44 120 ARG A O 1
ATOM 1026 N N . ALA A 1 121 ? 4.987 4.146 -1.584 1.00 94.31 121 ALA A N 1
ATOM 1027 C CA . ALA A 1 121 ? 4.059 4.940 -2.380 1.00 94.31 121 ALA A CA 1
ATOM 1028 C C . ALA A 1 121 ? 2.646 4.337 -2.361 1.00 94.31 121 ALA A C 1
ATOM 1030 O O . ALA A 1 121 ? 1.680 5.075 -2.154 1.00 94.31 121 ALA A O 1
ATOM 1031 N N . PHE A 1 122 ? 2.526 3.011 -2.457 1.00 95.75 122 PHE A N 1
ATOM 1032 C CA . PHE A 1 122 ? 1.241 2.325 -2.368 1.00 95.75 122 PHE A CA 1
ATOM 1033 C C . PHE A 1 122 ? 0.578 2.501 -0.993 1.00 95.75 122 PHE A C 1
ATOM 1035 O O . PHE A 1 122 ? -0.588 2.885 -0.922 1.00 95.75 122 PHE A O 1
ATOM 1042 N N . ILE A 1 123 ? 1.314 2.332 0.114 1.00 94.62 123 ILE A N 1
ATOM 1043 C CA . ILE A 1 123 ? 0.782 2.588 1.467 1.00 94.62 123 ILE A CA 1
ATOM 1044 C C . ILE A 1 123 ? 0.267 4.032 1.574 1.00 94.62 123 ILE A C 1
ATOM 1046 O O . ILE A 1 123 ? -0.855 4.262 2.023 1.00 94.62 123 ILE A O 1
ATOM 1050 N N . ARG A 1 124 ? 1.035 5.022 1.100 1.00 93.75 124 ARG A N 1
ATOM 1051 C CA . ARG A 1 124 ? 0.610 6.435 1.099 1.00 93.75 124 ARG A CA 1
ATOM 1052 C C . ARG A 1 124 ? -0.656 6.663 0.274 1.00 93.75 124 ARG A C 1
ATOM 1054 O O . ARG A 1 124 ? -1.536 7.406 0.713 1.00 93.75 124 ARG A O 1
ATOM 1061 N N . TYR A 1 125 ? -0.763 6.031 -0.891 1.00 95.25 125 TYR A N 1
ATOM 1062 C CA . TYR A 1 125 ? -1.968 6.068 -1.719 1.00 95.25 125 TYR A CA 1
ATOM 1063 C C . TYR A 1 125 ? -3.184 5.502 -0.969 1.00 95.25 125 TYR A C 1
ATOM 1065 O O . TYR A 1 125 ? -4.250 6.126 -0.938 1.00 95.25 125 TYR A O 1
ATOM 1073 N N . MET A 1 126 ? -3.014 4.378 -0.272 1.00 95.19 126 MET A N 1
ATOM 1074 C CA . MET A 1 126 ? -4.072 3.771 0.536 1.00 95.19 126 MET A CA 1
ATOM 1075 C C . MET A 1 126 ? -4.496 4.648 1.716 1.00 95.19 126 MET A C 1
ATOM 1077 O O . MET A 1 126 ? -5.691 4.786 1.984 1.00 95.19 126 MET A O 1
ATOM 1081 N N . LEU A 1 127 ? -3.551 5.303 2.394 1.00 92.50 127 LEU A N 1
ATOM 1082 C CA . LEU A 1 127 ? -3.857 6.230 3.488 1.00 92.50 127 LEU A CA 1
ATOM 1083 C C . LEU A 1 127 ? -4.638 7.459 3.010 1.00 92.50 127 LEU A C 1
ATOM 1085 O O . LEU A 1 127 ? -5.590 7.879 3.671 1.00 92.50 127 LEU A O 1
ATOM 1089 N N . ARG A 1 128 ? -4.298 8.002 1.834 1.00 91.44 128 ARG A N 1
ATOM 1090 C CA . ARG A 1 128 ? -5.084 9.076 1.202 1.00 91.44 128 ARG A CA 1
ATOM 1091 C C . ARG A 1 128 ? -6.490 8.598 0.845 1.00 91.44 128 ARG A C 1
ATOM 1093 O O . ARG A 1 128 ? -7.461 9.294 1.136 1.00 91.44 128 ARG A O 1
ATOM 1100 N N . SER A 1 129 ? -6.608 7.394 0.292 1.00 90.12 129 SER A N 1
ATOM 1101 C CA . SER A 1 129 ? -7.902 6.779 -0.030 1.00 90.12 129 SER A CA 1
ATOM 1102 C C . SER A 1 129 ? -8.774 6.602 1.220 1.00 90.12 129 SER A C 1
ATOM 1104 O O . SER A 1 129 ? -9.944 6.984 1.222 1.00 90.12 129 SER A O 1
ATOM 1106 N N . ALA A 1 130 ? -8.192 6.128 2.326 1.00 88.00 130 ALA A N 1
ATOM 1107 C CA . ALA A 1 130 ? -8.872 6.004 3.615 1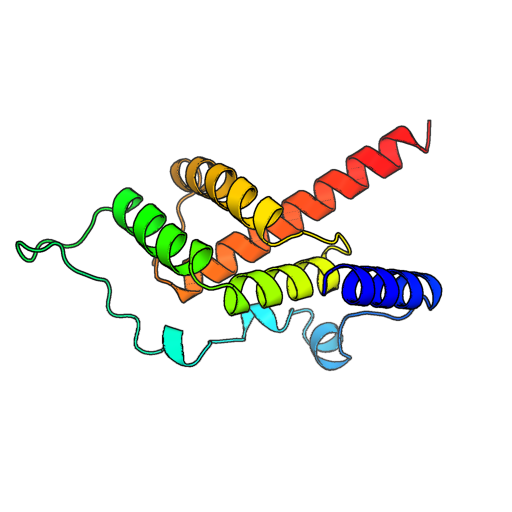.00 88.00 130 ALA A CA 1
ATOM 1108 C C . ALA A 1 130 ? -9.319 7.365 4.185 1.00 88.00 130 ALA A C 1
ATOM 1110 O O . ALA A 1 130 ? -10.429 7.486 4.708 1.00 88.00 130 ALA A O 1
ATOM 1111 N N . SER A 1 131 ? -8.489 8.405 4.058 1.00 85.25 131 SER A N 1
ATOM 1112 C CA . SER A 1 131 ? -8.852 9.770 4.461 1.00 85.25 131 SER A CA 1
ATOM 1113 C C . SER A 1 131 ? -10.047 10.301 3.658 1.00 85.25 131 SER A C 1
ATOM 1115 O O . SER A 1 131 ? -11.016 10.791 4.240 1.00 85.25 131 SER A O 1
ATOM 1117 N N . ASN A 1 132 ? -10.043 10.112 2.336 1.00 82.81 132 ASN A N 1
ATOM 1118 C CA . ASN A 1 132 ? -11.152 10.512 1.466 1.00 82.81 132 ASN A CA 1
ATOM 1119 C C . ASN A 1 132 ? -12.452 9.760 1.793 1.00 82.81 132 ASN A C 1
ATOM 1121 O O . ASN A 1 132 ? -13.531 10.363 1.828 1.00 82.81 132 ASN A O 1
ATOM 1125 N N . TYR A 1 133 ? -12.361 8.461 2.094 1.00 74.94 133 TYR A N 1
ATOM 1126 C CA . TYR A 1 133 ? -13.505 7.670 2.549 1.00 74.94 133 TYR A CA 1
ATOM 1127 C C . TYR A 1 133 ? -14.127 8.254 3.828 1.00 74.94 133 TYR A C 1
ATOM 1129 O O . TYR A 1 133 ? -15.340 8.438 3.906 1.00 74.94 133 TYR A O 1
ATOM 1137 N N . ARG A 1 134 ? -13.309 8.639 4.815 1.00 67.19 134 ARG A N 1
ATOM 1138 C CA . ARG A 1 134 ? -13.804 9.283 6.045 1.00 67.19 134 ARG A CA 1
ATOM 1139 C C . ARG A 1 134 ? -14.474 10.621 5.775 1.00 67.19 134 ARG A C 1
ATOM 1141 O O . ARG A 1 134 ? -15.558 10.862 6.295 1.00 67.19 134 ARG A O 1
ATOM 1148 N N . SER A 1 135 ? -13.851 11.476 4.968 1.00 69.81 135 SER A N 1
ATOM 1149 C CA . SER A 1 135 ? -14.390 12.803 4.653 1.00 69.81 135 SER A CA 1
ATOM 1150 C C . SER A 1 135 ? -15.751 12.709 3.965 1.00 69.81 135 SER A C 1
ATOM 1152 O O . SER A 1 135 ? -16.677 13.443 4.305 1.00 69.81 135 SER A O 1
ATOM 1154 N N . THR A 1 136 ? -15.904 11.762 3.036 1.00 64.88 136 THR A N 1
ATOM 1155 C CA . THR A 1 136 ? -17.182 11.523 2.350 1.00 64.88 136 THR A CA 1
ATOM 1156 C C . THR A 1 136 ? -18.235 10.895 3.266 1.00 64.88 136 THR A C 1
ATOM 1158 O O . THR A 1 136 ? -19.402 11.274 3.188 1.00 64.88 136 THR A O 1
ATOM 1161 N N . TRP A 1 137 ? -17.847 9.985 4.164 1.00 58.22 137 TRP A N 1
ATOM 1162 C CA . TRP A 1 137 ? -18.761 9.353 5.120 1.00 58.22 137 TRP A CA 1
ATOM 1163 C C . TRP A 1 137 ? -19.252 10.329 6.201 1.00 58.22 137 TRP A C 1
ATOM 1165 O O . TRP A 1 137 ? -20.454 10.432 6.438 1.00 58.22 137 TRP A O 1
ATOM 1175 N N . LEU A 1 138 ? -18.350 11.114 6.798 1.00 57.56 138 LEU A N 1
ATOM 1176 C CA . LEU A 1 138 ? -18.708 12.174 7.749 1.00 57.56 138 LEU A CA 1
ATOM 1177 C C . LEU A 1 138 ? -19.539 13.270 7.071 1.00 57.56 138 LEU A C 1
ATOM 1179 O O . LEU A 1 138 ? -20.553 13.693 7.612 1.00 57.56 138 LEU A O 1
ATOM 1183 N N . GLY A 1 139 ? -19.188 13.670 5.845 1.00 55.38 139 GLY A N 1
ATOM 1184 C CA . GLY A 1 139 ? -19.963 14.653 5.083 1.00 55.38 139 GLY A CA 1
ATOM 1185 C C . GLY A 1 139 ? -21.385 14.199 4.717 1.00 55.38 139 GLY A C 1
ATOM 1186 O O . GLY A 1 139 ? -22.252 15.048 4.518 1.00 55.38 139 GLY A O 1
ATOM 1187 N N . ARG A 1 140 ? -21.638 12.883 4.639 1.00 52.50 140 ARG A N 1
ATOM 1188 C CA . ARG A 1 140 ? -22.972 12.302 4.396 1.00 52.50 140 ARG A CA 1
ATOM 1189 C C . ARG A 1 140 ? -23.791 12.094 5.670 1.00 52.50 140 ARG A C 1
ATOM 1191 O O . ARG A 1 140 ? -25.002 12.224 5.601 1.00 52.50 140 ARG A O 1
ATOM 1198 N N . ASN A 1 141 ? -23.154 11.785 6.800 1.00 48.47 141 ASN A N 1
ATOM 1199 C CA . ASN A 1 141 ? -23.844 11.552 8.078 1.00 48.47 141 ASN A CA 1
ATOM 1200 C C . ASN A 1 141 ? -24.002 12.816 8.942 1.00 48.47 141 ASN A C 1
ATOM 1202 O O . ASN A 1 141 ? -24.677 12.772 9.966 1.00 48.47 141 ASN A O 1
ATOM 1206 N N . CYS A 1 142 ? -23.383 13.934 8.552 1.00 44.97 142 CYS A N 1
ATOM 1207 C CA . CYS A 1 142 ? -23.543 15.241 9.197 1.00 44.97 142 CYS A CA 1
ATOM 1208 C C . CYS A 1 142 ? -24.473 16.199 8.421 1.00 44.97 142 CYS A C 1
ATOM 1210 O O . CYS A 1 142 ? -24.378 17.411 8.617 1.00 44.97 142 CYS A O 1
ATOM 1212 N N . ARG A 1 143 ? -25.337 15.689 7.532 1.00 40.62 143 ARG A N 1
ATOM 1213 C CA . ARG A 1 143 ? -26.372 16.469 6.833 1.00 40.62 143 ARG A CA 1
ATOM 1214 C C . ARG A 1 143 ? -27.764 15.956 7.154 1.00 40.62 143 ARG A C 1
ATOM 1216 O O . ARG A 1 143 ? -27.923 14.718 7.187 1.00 40.62 143 ARG A O 1
#